Protein AF-A0A3M3KFH2-F1 (afdb_monomer)

Solvent-accessible surface area (backbone atoms only — not comparable to full-atom values): 7952 Å² total; per-residue (Å²): 83,75,75,56,83,72,56,49,80,42,30,73,31,53,86,46,48,41,77,93,45,97,67,28,24,49,45,78,43,78,52,74,45,80,44,60,36,73,64,87,62,78,74,50,27,27,38,76,82,80,66,44,80,43,18,69,66,54,61,62,47,42,73,48,35,69,82,64,79,45,69,60,45,65,40,90,89,77,64,55,68,42,49,55,78,64,44,43,57,85,61,61,48,45,77,35,43,67,47,78,47,61,39,64,36,70,78,12,35,75,33,67,69,46,53,52,56,50,21,61,74,66,75,42,92,73,72,82,57,68,66,68,133

Organism: Pseudomonas cannabina (NCBI:txid86840)

Sequence (133 aa):
YAVAPGARAVVKKPAALPFGQPVNGLEIVTKRCIFTPLNNFAEEAGCPECRREVGEALFDSLEDWMPGHTDNFTCPECRHEDDINGFLFLDACGFSNLGFIFNNWLDAGFTQSFLDDFAERLDRPVSCVQVRL

Radius of gyration: 16.7 Å; Cα contacts (8 Å, |Δi|>4): 212; chains: 1; bounding box: 36×28×45 Å

pLDDT: mean 94.37, std 3.87, range [72.88, 98.19]

Foldseek 3Di:
DADDPCVCVFFPASVQQCPPPPAFDKDKAQAWDKFAAPPPQPLWWADPPPRDICSVVLVVCVVCPRVPNDQWDARPPPRDIDGSVNIGGPAFIDTDSIDIDGPSCQVRHGDPVNQVVVCVVVVHHDTDHHYDD

Secondary structure (DSSP, 8-state):
----GGGGGSBS-GGGS-TT-SS--EEEE-S-EEE--SSS----EE-TTT--B-HHHHHHTHHHHTTTS-SEEE-TTT--EEEGGGSEESS--EEES-EEEETT-TTT-B-HHHHHHHHHHHTS---------

Structure (mmCIF, N/CA/C/O backbone):
data_AF-A0A3M3KFH2-F1
#
_entry.id   AF-A0A3M3KFH2-F1
#
loop_
_atom_site.group_PDB
_atom_site.id
_atom_site.type_symbol
_atom_site.label_atom_id
_atom_site.label_alt_id
_atom_site.label_comp_id
_atom_site.label_asym_id
_atom_site.label_entity_id
_atom_site.label_seq_id
_atom_site.pdbx_PDB_ins_code
_atom_site.Cartn_x
_atom_site.Cartn_y
_atom_site.Cartn_z
_atom_site.occupancy
_atom_site.B_iso_or_equiv
_atom_site.auth_seq_id
_atom_site.auth_comp_id
_atom_site.auth_asym_id
_atom_site.auth_atom_id
_atom_site.pdbx_PDB_model_num
ATOM 1 N N . TYR A 1 1 ? -4.851 11.526 12.628 1.00 79.56 1 TYR A N 1
ATOM 2 C CA . TYR A 1 1 ? -6.267 11.518 13.074 1.00 79.56 1 TYR A CA 1
ATOM 3 C C . TYR A 1 1 ? -6.469 10.445 14.129 1.00 79.56 1 TYR A C 1
ATOM 5 O O . TYR A 1 1 ? -6.055 9.331 13.866 1.00 79.56 1 TYR A O 1
ATOM 13 N N . ALA A 1 2 ? -7.048 10.734 15.300 1.00 86.56 2 ALA A N 1
ATOM 14 C CA 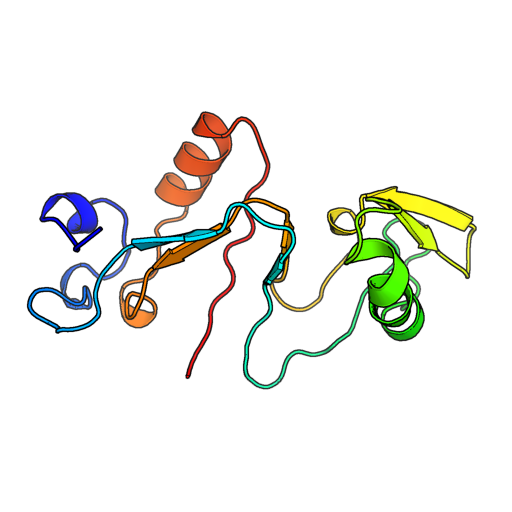. ALA A 1 2 ? -7.233 9.725 16.357 1.00 86.56 2 ALA A CA 1
ATOM 15 C C . ALA A 1 2 ? -8.282 8.656 15.988 1.00 86.56 2 ALA A C 1
ATOM 17 O O . ALA A 1 2 ? -9.174 8.912 15.177 1.00 86.56 2 ALA A O 1
ATOM 18 N N . VAL A 1 3 ? -8.193 7.473 16.607 1.00 92.25 3 VAL A N 1
ATOM 19 C CA . VAL A 1 3 ? -9.190 6.400 16.436 1.00 92.25 3 VAL A CA 1
ATOM 20 C C . VAL A 1 3 ? -10.576 6.832 16.935 1.00 92.25 3 VAL A C 1
ATOM 22 O O . VAL A 1 3 ? -10.722 7.380 18.027 1.00 92.25 3 VAL A O 1
ATOM 25 N N . ALA A 1 4 ? -11.611 6.554 16.140 1.00 91.81 4 ALA A N 1
ATOM 26 C CA . ALA A 1 4 ? -13.009 6.857 16.453 1.00 91.81 4 ALA A CA 1
ATOM 27 C C . ALA A 1 4 ? -13.845 5.569 16.606 1.00 91.81 4 ALA A C 1
ATOM 29 O O . ALA A 1 4 ? -13.448 4.524 16.084 1.00 91.81 4 ALA A O 1
ATOM 30 N N . PRO A 1 5 ? -15.022 5.608 17.268 1.00 93.69 5 PRO A N 1
ATOM 31 C CA . PRO A 1 5 ? -15.847 4.417 17.507 1.00 93.69 5 PRO A CA 1
ATOM 32 C C . PRO A 1 5 ? -16.187 3.592 16.255 1.00 93.69 5 PRO A C 1
ATOM 34 O O . PRO A 1 5 ? -16.286 2.369 16.348 1.00 93.69 5 PRO A O 1
ATOM 37 N N . GLY A 1 6 ? -16.296 4.235 15.085 1.00 93.62 6 GLY A N 1
ATOM 38 C CA . GLY A 1 6 ? -16.543 3.566 13.801 1.00 93.62 6 GLY A CA 1
ATOM 39 C C . GLY A 1 6 ? -15.464 2.557 13.388 1.00 93.62 6 GLY A C 1
ATOM 40 O O . GLY A 1 6 ? -15.763 1.624 12.650 1.00 93.62 6 GLY A O 1
ATOM 41 N N . ALA A 1 7 ? -14.243 2.660 13.929 1.00 94.50 7 ALA A N 1
ATOM 42 C CA . ALA A 1 7 ? -13.154 1.713 13.672 1.00 94.50 7 ALA A CA 1
ATOM 43 C C . ALA A 1 7 ? -13.518 0.258 14.020 1.00 94.50 7 ALA A C 1
ATOM 45 O O . ALA A 1 7 ? -12.989 -0.680 13.431 1.00 94.50 7 ALA A O 1
ATOM 46 N N . ARG A 1 8 ? -14.463 0.052 14.947 1.00 96.62 8 ARG A N 1
ATOM 47 C CA . ARG A 1 8 ? -14.937 -1.283 15.341 1.00 96.62 8 ARG A CA 1
ATOM 48 C C . ARG A 1 8 ? -15.600 -2.053 14.197 1.00 96.62 8 ARG A C 1
ATOM 50 O O . ARG A 1 8 ? -15.664 -3.272 14.280 1.00 96.62 8 ARG A O 1
ATOM 57 N N . ALA A 1 9 ? -16.088 -1.365 13.165 1.00 96.50 9 ALA A N 1
ATOM 58 C CA . ALA A 1 9 ? -16.775 -1.984 12.034 1.00 96.50 9 ALA A CA 1
ATOM 59 C C . ALA A 1 9 ? -15.825 -2.513 10.944 1.00 96.50 9 ALA A C 1
ATOM 61 O O . ALA A 1 9 ? -16.264 -3.263 10.080 1.00 96.50 9 ALA A O 1
ATOM 62 N N . VAL A 1 10 ? -14.543 -2.127 10.972 1.00 96.31 10 VAL A N 1
ATOM 63 C CA . VAL A 1 10 ? -13.591 -2.393 9.875 1.00 96.31 10 VAL A CA 1
ATOM 64 C C . VAL A 1 10 ? -12.452 -3.341 10.262 1.00 96.31 10 VAL A C 1
ATOM 66 O O . VAL A 1 10 ? -11.564 -3.618 9.458 1.00 96.31 10 VAL A O 1
ATOM 69 N N . VAL A 1 11 ? -12.462 -3.852 11.496 1.00 97.00 11 VAL A N 1
ATOM 70 C CA . VAL A 1 11 ? -11.415 -4.732 12.035 1.00 97.00 11 VAL A CA 1
ATOM 71 C C . VAL A 1 11 ? -11.969 -6.075 12.499 1.00 97.00 11 VAL A C 1
ATOM 73 O O . VAL A 1 11 ? -13.110 -6.182 12.942 1.00 97.00 11 VAL A O 1
ATOM 76 N N . LYS A 1 12 ? -11.126 -7.108 12.455 1.00 97.62 12 LYS A N 1
ATOM 77 C CA . LYS A 1 12 ? -11.439 -8.477 12.882 1.00 97.62 12 LYS A CA 1
ATOM 78 C C . LYS A 1 12 ? -11.555 -8.590 14.403 1.00 97.62 12 LYS A C 1
ATOM 80 O O . LYS A 1 12 ? -12.354 -9.380 14.897 1.00 97.62 12 LYS A O 1
ATOM 85 N N . LYS A 1 13 ? -10.766 -7.814 15.158 1.00 97.44 13 LYS A N 1
ATOM 86 C CA . LYS A 1 13 ? -10.737 -7.832 16.631 1.00 97.44 13 LYS A CA 1
ATOM 87 C C . LYS A 1 13 ? -10.973 -6.430 17.212 1.00 97.44 13 LYS A C 1
ATOM 89 O O . LYS A 1 13 ? -10.022 -5.761 17.614 1.00 97.44 13 LYS A O 1
ATOM 94 N N . PRO A 1 14 ? -12.236 -5.979 17.346 1.00 96.50 14 PRO A N 1
ATOM 95 C CA . PRO A 1 14 ? -12.552 -4.636 17.847 1.00 96.50 14 PRO A CA 1
ATOM 96 C C . PRO A 1 14 ? -12.042 -4.337 19.264 1.00 96.50 14 PRO A C 1
ATOM 98 O O . PRO A 1 14 ? -11.846 -3.177 19.616 1.00 96.50 14 PRO A O 1
ATOM 101 N N . ALA A 1 15 ? -11.848 -5.369 20.092 1.00 95.94 15 ALA A N 1
ATOM 102 C CA . ALA A 1 15 ? -11.302 -5.232 21.443 1.00 95.94 15 ALA A CA 1
ATOM 103 C C . ALA A 1 15 ? -9.793 -4.922 21.467 1.00 95.94 15 ALA A C 1
ATOM 105 O O . ALA A 1 15 ? -9.309 -4.421 22.474 1.00 95.94 15 ALA A O 1
ATOM 106 N N . ALA A 1 16 ? -9.070 -5.187 20.373 1.00 95.88 16 ALA A N 1
ATOM 107 C CA . ALA A 1 16 ? -7.639 -4.908 20.241 1.00 95.88 16 ALA A CA 1
A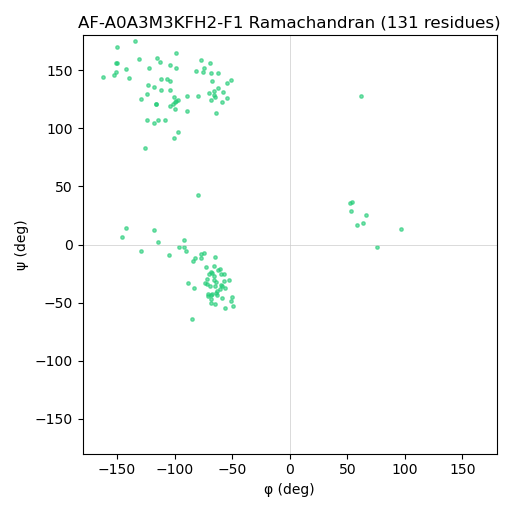TOM 108 C C . ALA A 1 16 ? -7.346 -3.520 19.636 1.00 95.88 16 ALA A C 1
ATOM 110 O O . ALA A 1 16 ? -6.191 -3.187 19.390 1.00 95.88 16 ALA A O 1
ATOM 111 N N . LEU A 1 17 ? -8.374 -2.701 19.378 1.00 95.69 17 LEU A N 1
ATOM 112 C CA . LEU A 1 17 ? -8.186 -1.330 18.903 1.00 95.69 17 LEU A CA 1
ATOM 113 C C . LEU A 1 17 ? -7.533 -0.454 19.989 1.00 95.69 17 LEU A C 1
ATOM 115 O O . LEU A 1 17 ? -7.946 -0.526 21.150 1.00 95.69 17 LEU A O 1
ATOM 119 N N . PRO A 1 18 ? -6.604 0.448 19.626 1.00 95.06 18 PRO A N 1
ATOM 120 C CA . PRO A 1 18 ? -5.813 1.235 20.577 1.00 95.06 18 PRO A CA 1
ATOM 121 C C . PRO A 1 18 ? -6.569 2.449 21.158 1.00 95.06 18 PRO A C 1
ATOM 123 O O . PRO A 1 18 ? -6.026 3.550 21.280 1.00 95.06 18 PRO A O 1
ATOM 126 N N . PHE A 1 19 ? -7.844 2.287 21.528 1.00 94.00 19 PHE A N 1
ATOM 127 C CA . PHE A 1 19 ? -8.623 3.359 22.156 1.00 94.00 19 PHE A CA 1
ATOM 128 C C . PHE A 1 19 ? -7.945 3.852 23.440 1.00 94.00 19 PHE A C 1
ATOM 130 O O . PHE A 1 19 ? -7.564 3.060 24.298 1.00 94.00 19 PHE A O 1
ATOM 137 N N . GLY A 1 20 ? -7.812 5.173 23.572 1.00 90.12 20 GLY A N 1
ATOM 138 C CA . GLY A 1 20 ? -7.203 5.804 24.747 1.00 90.12 20 GLY A CA 1
ATOM 139 C C . GLY A 1 20 ? -5.675 5.707 24.822 1.00 90.12 20 GLY A C 1
ATOM 140 O O . GLY A 1 20 ? -5.094 6.281 25.737 1.00 90.12 20 GLY A O 1
ATOM 141 N N . GLN A 1 21 ? -5.009 5.037 23.873 1.00 91.25 21 GLN A N 1
ATOM 142 C CA . GLN A 1 21 ? -3.545 5.046 23.805 1.00 91.25 21 GLN A CA 1
ATOM 143 C C . GLN A 1 21 ? -3.023 6.382 23.247 1.00 91.25 21 GLN A C 1
ATOM 145 O O . GLN A 1 21 ? -3.693 6.969 22.393 1.00 91.25 21 GLN A O 1
ATOM 150 N N . PRO A 1 22 ? -1.829 6.853 23.666 1.00 88.94 22 PRO A N 1
ATOM 151 C CA . PRO A 1 22 ? -1.250 8.110 23.178 1.00 88.94 22 PRO A CA 1
ATOM 152 C C . PRO A 1 22 ? -1.013 8.131 21.664 1.00 88.94 22 PRO A C 1
ATOM 154 O O . PRO A 1 22 ? -1.181 9.162 21.020 1.00 88.94 22 PRO A O 1
ATOM 157 N N . VAL A 1 23 ? -0.647 6.979 21.098 1.00 90.06 23 VAL A N 1
ATOM 158 C CA . VAL A 1 23 ? -0.417 6.792 19.666 1.00 90.06 23 VAL A CA 1
ATOM 159 C C . VAL A 1 23 ? -1.433 5.766 19.175 1.00 90.06 23 VAL A C 1
ATOM 161 O O . VAL A 1 23 ? -1.335 4.585 19.485 1.00 90.06 23 VAL A O 1
ATOM 164 N N . ASN A 1 24 ? -2.464 6.232 18.478 1.00 89.69 24 ASN A N 1
ATOM 165 C CA . ASN A 1 24 ? -3.585 5.393 18.031 1.00 89.69 24 ASN A CA 1
ATOM 166 C C . ASN A 1 24 ? -4.152 5.819 16.672 1.00 89.69 24 ASN A C 1
ATOM 168 O O . ASN A 1 24 ? -5.223 5.364 16.260 1.00 89.69 24 ASN A O 1
ATOM 172 N N . GLY A 1 25 ? -3.487 6.781 16.038 1.00 87.69 25 GLY A N 1
ATOM 173 C CA . GLY A 1 25 ? -4.053 7.539 14.946 1.00 87.69 25 GLY A CA 1
ATOM 174 C C . GLY A 1 25 ? -3.625 7.059 13.569 1.00 87.69 25 GLY A C 1
ATOM 175 O O . GLY A 1 25 ? -2.641 6.341 13.415 1.00 87.69 25 GLY A O 1
ATOM 176 N N . LEU A 1 26 ? -4.369 7.533 12.577 1.00 93.5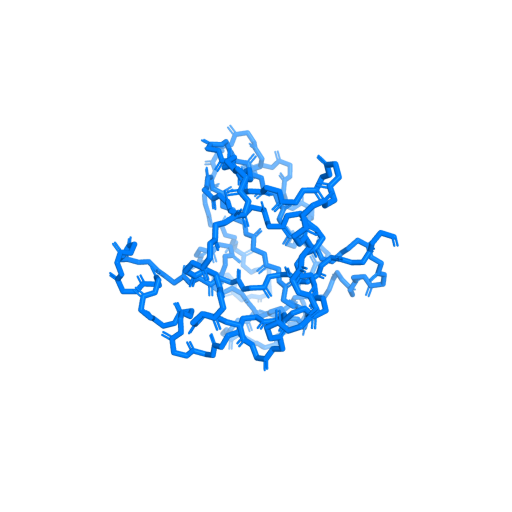6 26 LEU A N 1
ATOM 177 C CA . LEU A 1 26 ? -4.023 7.479 11.167 1.00 93.56 26 LEU A CA 1
ATOM 178 C C . LEU A 1 26 ? -3.027 8.589 10.816 1.00 93.56 26 LEU A C 1
ATOM 180 O O . LEU A 1 26 ? -3.314 9.773 11.052 1.00 93.56 26 LEU A O 1
ATOM 184 N N . GLU A 1 27 ? -1.928 8.198 10.188 1.00 93.94 27 GLU A N 1
ATOM 185 C CA . GLU A 1 27 ? -1.018 9.064 9.443 1.00 93.94 27 GLU A CA 1
ATOM 186 C C . GLU A 1 27 ? -1.194 8.832 7.942 1.00 93.94 27 GLU A C 1
ATOM 188 O O . GLU A 1 27 ? -1.425 7.707 7.498 1.00 93.94 27 GLU A O 1
ATOM 193 N N . ILE A 1 28 ? -1.104 9.910 7.165 1.00 95.44 28 ILE A N 1
ATOM 194 C CA . ILE A 1 28 ? -1.229 9.866 5.708 1.00 95.44 28 ILE A CA 1
ATOM 195 C C . ILE A 1 28 ? 0.109 10.300 5.123 1.00 95.44 28 ILE A C 1
ATOM 197 O O . ILE A 1 28 ? 0.578 11.408 5.386 1.00 95.44 28 ILE A O 1
ATOM 201 N N . VAL A 1 29 ? 0.710 9.423 4.329 1.00 96.31 29 VAL A N 1
ATOM 202 C CA . VAL A 1 29 ? 1.930 9.689 3.572 1.00 96.31 29 VAL A CA 1
ATOM 203 C C . VAL A 1 29 ? 1.515 10.062 2.157 1.00 96.31 29 VAL A C 1
ATOM 205 O O . VAL A 1 29 ? 0.804 9.298 1.520 1.00 96.31 29 VAL A O 1
ATOM 208 N N . THR A 1 30 ? 1.936 11.231 1.676 1.00 95.44 30 THR A N 1
ATOM 209 C CA . THR A 1 30 ? 1.629 11.739 0.320 1.00 95.44 30 THR A CA 1
ATOM 210 C C . THR A 1 30 ? 2.881 11.945 -0.539 1.00 95.44 30 THR A C 1
ATOM 212 O O . THR A 1 30 ? 2.844 12.609 -1.574 1.00 95.44 30 THR A O 1
ATOM 215 N N . LYS A 1 31 ? 4.015 11.411 -0.081 1.00 95.06 31 LYS A N 1
ATOM 216 C CA . LYS A 1 31 ? 5.300 11.416 -0.784 1.00 95.06 31 LYS A CA 1
ATOM 217 C C . LYS A 1 31 ? 5.668 9.992 -1.180 1.00 95.06 31 LYS A C 1
ATOM 219 O O . LYS A 1 31 ? 5.216 9.048 -0.533 1.00 95.06 31 LYS A O 1
ATOM 224 N N . ARG A 1 32 ? 6.523 9.853 -2.197 1.00 95.75 32 ARG A N 1
ATOM 225 C CA . ARG A 1 32 ? 7.078 8.558 -2.606 1.00 95.75 32 ARG A CA 1
ATOM 226 C C . ARG A 1 32 ? 7.738 7.871 -1.402 1.00 95.75 32 ARG A C 1
ATOM 228 O O . ARG A 1 32 ? 8.510 8.492 -0.670 1.00 95.75 32 ARG A O 1
ATOM 235 N N . CYS A 1 33 ? 7.332 6.635 -1.141 1.00 96.06 33 CYS A N 1
ATOM 236 C CA . CYS A 1 33 ? 7.697 5.875 0.043 1.00 96.06 33 CYS A CA 1
ATOM 237 C C . CYS A 1 33 ? 7.648 4.373 -0.259 1.00 96.06 33 CYS A C 1
ATOM 239 O O . CYS A 1 33 ? 6.812 3.907 -1.037 1.00 96.06 33 CYS A O 1
ATOM 241 N N . ILE A 1 34 ? 8.557 3.637 0.373 1.00 94.94 34 ILE A N 1
ATOM 242 C CA . ILE A 1 34 ? 8.618 2.179 0.331 1.00 94.94 34 ILE A CA 1
ATOM 243 C C . ILE A 1 34 ? 7.956 1.666 1.609 1.00 94.94 34 ILE A C 1
ATOM 245 O O . ILE A 1 34 ? 8.357 2.044 2.711 1.00 94.94 34 ILE A O 1
ATOM 249 N N . PHE A 1 35 ? 6.943 0.819 1.460 1.00 95.12 35 PHE A N 1
ATOM 250 C CA . PHE A 1 35 ? 6.229 0.190 2.563 1.00 95.12 35 PHE A CA 1
ATOM 251 C C . PHE A 1 35 ? 6.595 -1.292 2.607 1.00 95.12 35 PHE A C 1
ATOM 253 O O . PHE A 1 35 ? 6.143 -2.068 1.769 1.00 95.12 35 PHE A O 1
ATOM 260 N N . THR A 1 36 ? 7.398 -1.687 3.590 1.00 93.69 36 THR A N 1
ATOM 261 C CA . THR A 1 36 ? 7.832 -3.074 3.807 1.00 93.69 36 THR A CA 1
ATOM 262 C C . THR A 1 36 ? 7.621 -3.484 5.267 1.00 93.69 36 THR A C 1
ATOM 264 O O . THR A 1 36 ? 7.496 -2.623 6.148 1.00 93.69 36 THR A O 1
ATOM 267 N N . PRO A 1 37 ? 7.555 -4.793 5.563 1.00 90.38 37 PRO A N 1
ATOM 268 C CA . PRO A 1 37 ? 7.725 -5.282 6.923 1.00 90.38 37 PRO A CA 1
ATOM 269 C C . PRO A 1 37 ? 9.054 -4.781 7.503 1.00 90.38 37 PRO A C 1
ATOM 271 O O . PRO A 1 37 ? 10.072 -4.781 6.818 1.00 90.38 37 PRO A O 1
ATOM 274 N N . LEU A 1 38 ? 9.063 -4.377 8.777 1.00 85.88 38 LEU A N 1
ATOM 275 C CA . LEU A 1 38 ? 10.294 -3.901 9.424 1.00 85.88 38 LEU A CA 1
ATOM 276 C C . LEU A 1 38 ? 11.277 -5.040 9.738 1.00 85.88 38 LEU A C 1
ATOM 278 O O . LEU A 1 38 ? 12.484 -4.834 9.734 1.00 85.88 38 LEU A O 1
ATOM 282 N N . ASN A 1 39 ? 10.757 -6.229 10.047 1.00 83.06 39 ASN A N 1
ATOM 283 C CA . ASN A 1 39 ? 11.546 -7.366 10.510 1.00 83.06 39 ASN A CA 1
ATOM 284 C C . ASN A 1 39 ? 11.429 -8.528 9.523 1.00 83.06 39 ASN A C 1
ATOM 286 O O . ASN A 1 39 ? 10.313 -8.881 9.144 1.00 83.06 39 ASN A O 1
ATOM 290 N N . ASN A 1 40 ? 12.564 -9.162 9.206 1.00 84.25 40 ASN A N 1
ATOM 291 C CA . ASN A 1 40 ? 12.662 -10.358 8.358 1.00 84.25 40 ASN A CA 1
ATOM 292 C C . ASN A 1 40 ? 11.995 -10.212 6.978 1.00 84.25 40 ASN A C 1
ATOM 294 O O . ASN A 1 40 ? 11.381 -11.165 6.507 1.00 84.25 40 ASN A O 1
ATOM 298 N N . PHE A 1 41 ? 12.075 -9.033 6.355 1.00 87.44 41 PHE A N 1
ATOM 299 C CA . PHE A 1 41 ? 11.639 -8.874 4.970 1.00 87.44 41 PHE A CA 1
ATOM 300 C C . PHE A 1 41 ? 12.560 -9.694 4.062 1.00 87.44 41 PHE A C 1
ATOM 302 O O . PHE A 1 41 ? 13.778 -9.582 4.183 1.00 87.44 41 PHE A O 1
ATOM 309 N N . ALA A 1 42 ? 11.988 -10.539 3.204 1.00 88.31 42 ALA A N 1
ATOM 310 C CA . ALA A 1 42 ? 12.775 -11.472 2.401 1.00 88.31 42 ALA A CA 1
ATOM 311 C C . ALA A 1 42 ? 13.652 -10.789 1.340 1.00 88.31 42 ALA A C 1
ATOM 313 O O . ALA A 1 42 ? 14.641 -11.377 0.924 1.00 88.31 42 ALA A O 1
ATOM 314 N N . GLU A 1 43 ? 13.288 -9.578 0.894 1.00 89.12 43 GLU A N 1
ATOM 315 C CA . GLU A 1 43 ? 13.943 -8.894 -0.239 1.00 89.12 43 GLU A CA 1
ATOM 316 C C . GLU A 1 43 ? 13.999 -9.769 -1.511 1.00 89.12 43 GLU A C 1
ATOM 318 O O . GLU A 1 43 ? 14.858 -9.612 -2.373 1.00 89.12 43 GLU A O 1
ATOM 323 N N . GLU A 1 44 ? 13.022 -10.668 -1.658 1.00 93.44 44 GLU A N 1
ATOM 324 C CA . GLU A 1 44 ? 12.858 -11.540 -2.819 1.00 93.44 44 GLU A CA 1
ATOM 325 C C . GLU A 1 44 ? 11.723 -11.032 -3.711 1.00 93.44 44 GLU A C 1
ATOM 327 O O . GLU A 1 44 ? 10.613 -10.741 -3.239 1.00 93.44 44 GLU A O 1
ATOM 332 N N . ALA A 1 45 ? 11.986 -10.976 -5.018 1.00 96.38 45 ALA A N 1
ATOM 333 C CA . ALA A 1 45 ? 10.977 -10.640 -6.014 1.00 96.38 45 ALA A CA 1
ATOM 334 C C . ALA A 1 45 ? 11.101 -11.514 -7.264 1.00 96.38 45 ALA A C 1
ATOM 336 O O . ALA A 1 45 ? 12.188 -11.847 -7.719 1.00 96.38 45 ALA A O 1
ATOM 337 N N . GLY A 1 46 ? 9.969 -11.878 -7.857 1.00 97.12 46 GLY A N 1
ATOM 338 C CA . GLY A 1 46 ? 9.889 -12.674 -9.074 1.00 97.12 46 GLY A CA 1
ATOM 339 C C . GLY A 1 46 ? 9.352 -11.873 -10.254 1.00 97.12 46 GLY A C 1
ATOM 340 O O . GLY A 1 46 ? 8.407 -11.094 -10.122 1.00 97.12 46 GLY A O 1
ATOM 341 N N . CYS A 1 47 ? 9.898 -12.115 -11.445 1.00 98.00 47 CYS A N 1
ATOM 342 C CA . CYS A 1 47 ? 9.313 -11.592 -12.677 1.00 98.00 47 CYS A CA 1
ATOM 343 C C . CYS A 1 47 ? 7.987 -12.317 -12.993 1.00 98.00 47 CYS A C 1
ATOM 345 O O . CYS A 1 47 ? 7.973 -13.556 -13.030 1.00 98.00 47 CYS A O 1
ATOM 347 N N . PRO A 1 48 ? 6.883 -11.597 -13.279 1.00 97.69 48 PRO A N 1
ATOM 348 C CA . PRO A 1 48 ? 5.596 -12.224 -13.591 1.00 97.69 48 PRO A CA 1
ATOM 349 C C . PRO A 1 48 ? 5.626 -13.026 -14.905 1.00 97.69 48 PRO A C 1
ATOM 351 O O . PRO A 1 48 ? 4.904 -14.020 -15.032 1.00 97.69 48 PRO A O 1
ATOM 354 N N . GLU A 1 49 ? 6.508 -12.644 -15.834 1.00 98.12 49 GLU A N 1
ATOM 355 C CA . GLU A 1 49 ? 6.645 -13.249 -17.161 1.00 98.12 49 GLU A CA 1
ATOM 356 C C . GLU A 1 49 ? 7.550 -14.492 -17.138 1.00 98.12 49 GLU A C 1
ATOM 358 O O . GLU A 1 49 ? 7.097 -15.611 -17.377 1.00 98.12 49 GLU A O 1
ATOM 363 N N . CYS A 1 50 ? 8.837 -14.333 -16.808 1.00 97.75 50 CYS A N 1
ATOM 364 C CA . CYS A 1 50 ? 9.804 -15.435 -16.890 1.00 97.75 50 CYS A CA 1
ATOM 365 C C . CYS A 1 50 ? 9.932 -16.267 -15.608 1.00 97.75 50 CYS A C 1
ATOM 367 O O . CYS A 1 50 ? 10.646 -17.272 -15.610 1.00 97.75 50 CYS A O 1
ATOM 369 N N . ARG A 1 51 ? 9.259 -15.858 -14.521 1.00 96.50 51 ARG A N 1
ATOM 370 C CA . ARG A 1 51 ? 9.241 -16.541 -13.213 1.00 96.50 51 ARG A CA 1
ATOM 371 C C . ARG A 1 51 ? 10.614 -16.724 -12.559 1.00 96.50 51 ARG A C 1
ATOM 373 O O . ARG A 1 51 ? 10.741 -17.529 -11.640 1.00 96.50 51 ARG A O 1
ATOM 380 N N . ARG A 1 52 ? 11.634 -15.990 -13.014 1.00 97.62 52 ARG A N 1
ATOM 381 C CA . ARG A 1 52 ? 12.943 -15.937 -12.355 1.00 97.62 52 ARG A CA 1
ATOM 382 C C . ARG A 1 52 ? 12.912 -14.957 -11.190 1.00 97.62 52 ARG A C 1
ATOM 384 O O . ARG A 1 52 ? 12.169 -13.975 -11.232 1.00 97.62 52 ARG A O 1
ATOM 391 N N . GLU A 1 53 ? 13.718 -15.266 -10.184 1.00 97.12 53 GLU A N 1
ATOM 392 C CA . GLU A 1 53 ? 14.045 -14.366 -9.080 1.00 97.12 53 GLU A CA 1
ATOM 393 C C . GLU A 1 53 ? 14.853 -13.180 -9.643 1.00 97.12 53 GLU A C 1
ATOM 395 O O . GLU A 1 53 ? 15.718 -13.373 -10.500 1.00 97.12 53 GLU A O 1
ATOM 400 N N . VAL A 1 54 ? 14.466 -11.964 -9.265 1.00 97.25 54 VAL A N 1
ATOM 401 C CA . VAL A 1 54 ? 15.000 -10.678 -9.743 1.00 97.25 54 VAL A CA 1
ATOM 402 C C . VAL A 1 54 ? 15.083 -9.639 -8.617 1.00 97.25 54 VAL A C 1
ATOM 404 O O . VAL A 1 54 ? 15.219 -8.452 -8.907 1.00 97.25 54 VAL A O 1
ATOM 407 N N . GLY A 1 55 ? 14.958 -10.057 -7.357 1.00 95.31 55 GLY A N 1
ATOM 408 C CA . GLY A 1 55 ? 14.868 -9.198 -6.183 1.00 95.31 55 GLY A CA 1
ATOM 409 C C . GLY A 1 55 ? 16.051 -8.260 -6.079 1.00 95.31 55 GLY A C 1
ATOM 410 O O . GLY A 1 55 ? 15.841 -7.055 -6.094 1.00 95.31 55 GLY A O 1
ATOM 411 N N . GLU A 1 56 ? 17.278 -8.784 -6.091 1.00 95.88 56 GLU A N 1
ATOM 412 C CA . GLU A 1 56 ? 18.503 -7.972 -6.006 1.00 95.88 56 GLU A CA 1
ATOM 413 C C . GLU A 1 56 ? 18.487 -6.809 -7.017 1.00 95.88 56 GLU A C 1
ATOM 415 O O . GLU A 1 56 ? 18.549 -5.643 -6.634 1.00 95.88 56 GLU A O 1
ATOM 420 N N . ALA A 1 57 ? 18.253 -7.107 -8.300 1.00 96.69 57 ALA A N 1
ATOM 421 C CA . ALA A 1 57 ? 18.186 -6.088 -9.348 1.00 96.69 57 ALA A CA 1
ATOM 422 C C . ALA A 1 57 ? 17.002 -5.114 -9.182 1.00 96.69 57 ALA A C 1
ATOM 424 O O . ALA A 1 57 ? 17.116 -3.933 -9.519 1.00 96.69 57 ALA A O 1
ATOM 425 N N . LEU A 1 58 ? 15.855 -5.596 -8.694 1.00 96.75 58 LEU A N 1
ATOM 426 C CA . LEU A 1 58 ? 14.681 -4.763 -8.439 1.00 96.75 58 LEU A CA 1
ATOM 427 C C . LEU A 1 58 ? 14.939 -3.796 -7.281 1.00 96.75 58 LEU A C 1
ATOM 429 O O . LEU A 1 58 ? 14.653 -2.607 -7.415 1.00 96.75 58 LEU A O 1
ATOM 433 N N . PHE A 1 59 ? 15.499 -4.271 -6.169 1.00 94.75 59 PHE A N 1
ATOM 434 C CA . PHE A 1 59 ? 15.791 -3.443 -5.000 1.00 94.75 59 PHE A CA 1
ATOM 435 C C . PHE A 1 59 ? 16.925 -2.446 -5.275 1.00 94.75 59 PHE A C 1
ATOM 437 O O . PHE A 1 59 ? 16.808 -1.293 -4.861 1.00 94.75 59 PHE A O 1
ATOM 444 N N . ASP A 1 60 ? 17.936 -2.816 -6.065 1.00 95.88 60 ASP A N 1
ATOM 445 C CA . ASP A 1 60 ? 18.961 -1.879 -6.550 1.00 95.88 60 ASP A CA 1
ATOM 446 C C . ASP A 1 60 ? 18.352 -0.743 -7.395 1.00 95.88 60 ASP A C 1
ATOM 448 O O . ASP A 1 60 ? 18.732 0.422 -7.266 1.00 95.88 60 ASP A O 1
ATOM 452 N N . SER A 1 61 ? 17.337 -1.042 -8.217 1.00 95.69 61 SER A N 1
ATOM 453 C CA . SER A 1 61 ? 16.653 -0.031 -9.043 1.00 95.69 61 SER A CA 1
ATOM 454 C C . SER A 1 61 ? 15.892 1.031 -8.232 1.00 95.69 61 SER A C 1
ATOM 456 O O . SER A 1 61 ? 15.469 2.059 -8.773 1.00 95.69 61 SER A O 1
ATOM 458 N N . LEU A 1 62 ? 15.737 0.835 -6.916 1.00 95.25 62 LEU A N 1
ATOM 459 C CA . LEU A 1 62 ? 15.055 1.792 -6.048 1.00 95.25 62 LEU A CA 1
ATOM 460 C C . LEU A 1 62 ? 15.799 3.123 -5.915 1.00 95.25 62 LEU A C 1
ATOM 462 O O . LEU A 1 62 ? 15.165 4.119 -5.564 1.00 95.25 62 LEU A O 1
ATOM 466 N N . GLU A 1 63 ? 17.092 3.179 -6.242 1.00 94.75 63 GLU A N 1
ATOM 467 C CA . GLU A 1 63 ? 17.838 4.439 -6.339 1.00 94.75 63 GLU A CA 1
ATOM 468 C C . GLU A 1 63 ? 17.305 5.355 -7.452 1.00 94.75 63 GLU A C 1
ATOM 470 O O . GLU A 1 63 ? 17.292 6.575 -7.283 1.00 94.75 63 GLU A O 1
ATOM 475 N N . ASP A 1 64 ? 16.795 4.781 -8.547 1.00 95.00 64 ASP A N 1
ATOM 476 C CA . ASP A 1 64 ? 16.148 5.510 -9.644 1.00 95.00 64 ASP A CA 1
ATOM 477 C C . ASP A 1 64 ? 14.650 5.709 -9.404 1.00 95.00 64 ASP A C 1
ATOM 479 O O . ASP A 1 64 ? 14.069 6.739 -9.771 1.00 95.00 64 ASP A O 1
ATOM 483 N N . TRP A 1 65 ? 14.006 4.749 -8.738 1.00 96.25 65 TRP A N 1
ATOM 484 C CA . TRP A 1 65 ? 12.605 4.885 -8.370 1.00 96.25 65 TRP A CA 1
ATOM 485 C C . TRP A 1 65 ? 12.412 5.976 -7.307 1.00 96.25 65 TRP A C 1
ATOM 487 O O . TRP A 1 65 ? 11.602 6.873 -7.500 1.00 96.25 65 TRP A O 1
ATOM 497 N N . MET A 1 66 ? 13.155 5.995 -6.201 1.00 95.31 66 MET A N 1
ATOM 498 C CA . MET A 1 66 ? 12.951 6.965 -5.112 1.00 95.31 66 MET A CA 1
ATOM 499 C C . MET A 1 66 ? 12.871 8.450 -5.554 1.00 95.31 66 MET A C 1
ATOM 501 O O . MET A 1 66 ? 11.958 9.143 -5.091 1.00 95.31 66 MET A O 1
ATOM 505 N N . PRO A 1 67 ? 13.744 8.968 -6.446 1.00 95.62 67 PRO A N 1
ATOM 506 C CA . PRO A 1 67 ? 13.690 10.358 -6.907 1.00 95.62 67 PRO A CA 1
ATOM 507 C C . PRO A 1 67 ? 12.563 10.664 -7.905 1.00 95.62 67 PRO A C 1
ATOM 509 O O . PRO A 1 67 ? 12.350 11.836 -8.216 1.00 95.62 67 PRO A O 1
ATOM 512 N N . GLY A 1 68 ? 11.822 9.666 -8.399 1.00 94.94 68 GLY A N 1
ATOM 513 C CA . GLY A 1 68 ? 10.746 9.899 -9.367 1.00 94.94 68 GLY A CA 1
ATOM 514 C C . GLY A 1 68 ? 11.129 9.685 -10.830 1.00 94.94 68 GLY A C 1
ATOM 515 O O . GLY A 1 68 ? 10.375 10.125 -11.693 1.00 94.94 68 GLY A O 1
ATOM 516 N N . HIS A 1 69 ? 12.276 9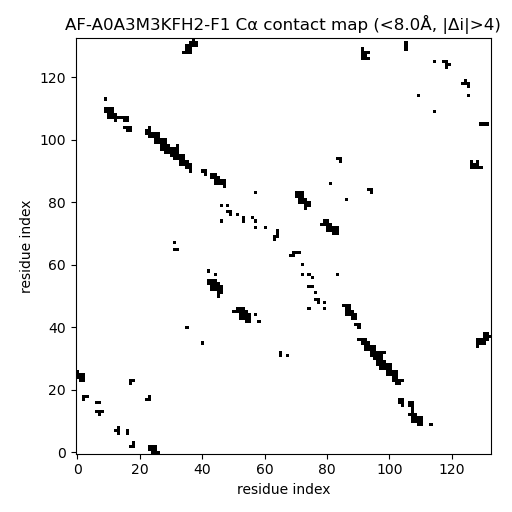.067 -11.140 1.00 96.06 69 HIS A N 1
ATOM 517 C CA . HIS A 1 69 ? 12.723 8.924 -12.534 1.00 96.06 69 HIS A CA 1
ATOM 518 C C . HIS A 1 69 ? 11.884 7.912 -13.327 1.00 96.06 69 HIS A C 1
ATOM 520 O O . HIS A 1 69 ? 11.725 8.058 -14.537 1.00 96.06 69 HIS A O 1
ATOM 526 N N . THR A 1 70 ? 11.336 6.905 -12.646 1.00 95.62 70 THR A N 1
ATOM 527 C CA . THR A 1 70 ? 10.507 5.844 -13.229 1.00 95.62 70 THR A CA 1
ATOM 528 C C . THR A 1 70 ? 9.498 5.319 -12.204 1.00 95.62 70 THR A C 1
ATOM 530 O O . THR A 1 70 ? 9.720 5.442 -10.998 1.00 95.62 70 THR A O 1
ATOM 533 N N . ASP A 1 71 ? 8.392 4.746 -12.674 1.00 95.38 71 ASP A N 1
ATOM 534 C CA . ASP A 1 71 ? 7.486 3.883 -11.894 1.00 95.38 71 ASP A CA 1
ATOM 535 C C . ASP A 1 71 ? 7.652 2.396 -12.251 1.00 95.38 71 ASP A C 1
ATOM 537 O O . ASP A 1 71 ? 7.142 1.521 -11.554 1.00 95.38 71 ASP A O 1
ATOM 541 N N . ASN A 1 72 ? 8.413 2.115 -13.309 1.00 97.31 72 ASN A N 1
ATOM 542 C CA . ASN A 1 72 ? 8.561 0.795 -13.895 1.00 97.31 72 ASN A CA 1
ATOM 543 C C . ASN A 1 72 ? 9.905 0.160 -13.535 1.00 97.31 72 ASN A C 1
ATOM 545 O O . ASN A 1 72 ? 10.908 0.858 -13.353 1.00 97.31 72 ASN A O 1
ATOM 549 N N . PHE A 1 73 ? 9.929 -1.171 -13.550 1.00 97.94 73 PHE A N 1
ATOM 550 C CA . PHE A 1 73 ? 11.131 -1.993 -13.490 1.00 97.94 73 PHE A CA 1
ATOM 551 C C . PHE A 1 73 ? 11.194 -2.919 -14.713 1.00 97.94 73 PHE A C 1
ATOM 553 O O . PHE A 1 73 ? 10.193 -3.506 -15.124 1.00 97.94 73 PHE A O 1
ATOM 560 N N . THR A 1 74 ? 12.382 -3.055 -15.311 1.00 98.19 74 THR A N 1
ATOM 561 C CA . THR A 1 74 ? 12.620 -3.972 -16.436 1.00 98.19 74 THR A CA 1
ATOM 562 C C . THR A 1 74 ? 13.372 -5.202 -15.952 1.00 98.19 74 THR A C 1
ATOM 564 O O . THR A 1 74 ? 14.513 -5.111 -15.507 1.00 98.19 74 THR A O 1
ATOM 567 N N . CYS A 1 75 ? 12.764 -6.374 -16.112 1.00 98.12 75 CYS A N 1
ATOM 568 C CA . CYS A 1 75 ? 13.377 -7.650 -15.778 1.00 98.12 75 CYS A CA 1
ATOM 569 C C . CYS A 1 75 ? 14.688 -7.865 -16.568 1.00 98.12 75 CYS A C 1
ATOM 571 O O . CYS A 1 75 ? 14.641 -7.920 -17.803 1.00 98.12 75 CYS A O 1
ATOM 573 N N . PRO A 1 76 ? 15.840 -8.091 -15.906 1.00 97.81 76 PRO A N 1
ATOM 574 C CA . PRO A 1 76 ? 17.122 -8.278 -16.593 1.00 97.81 76 PRO A CA 1
ATOM 575 C C . PRO A 1 76 ? 17.191 -9.595 -17.385 1.00 97.81 76 PRO A C 1
ATOM 577 O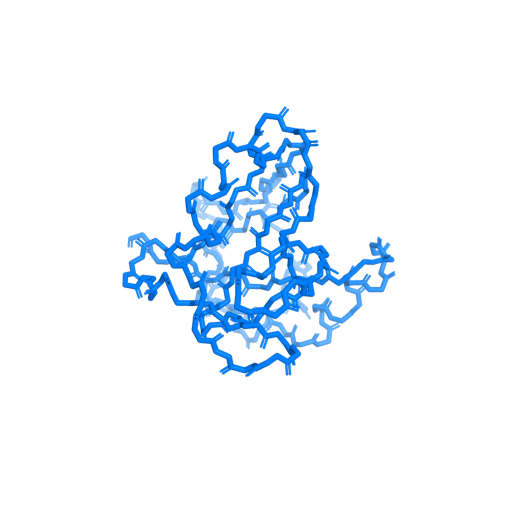 O . PRO A 1 76 ? 17.932 -9.707 -18.358 1.00 97.81 76 PRO A O 1
ATOM 580 N N . GLU A 1 77 ? 16.377 -10.580 -17.007 1.00 97.88 77 GLU A N 1
ATOM 581 C CA . GLU A 1 77 ? 16.400 -11.928 -17.576 1.00 97.88 77 GLU A CA 1
ATOM 582 C C . GLU A 1 77 ? 15.616 -12.055 -18.888 1.00 97.88 77 GLU A C 1
ATOM 584 O O . GLU A 1 77 ? 16.002 -12.804 -19.785 1.00 97.88 77 GLU A O 1
ATOM 589 N N . CYS A 1 78 ? 14.483 -11.355 -19.002 1.00 98.00 78 CYS A N 1
ATOM 590 C CA . CYS A 1 78 ? 13.582 -11.482 -20.154 1.00 98.00 78 CYS A CA 1
ATOM 591 C C . CYS A 1 78 ? 13.182 -10.152 -20.799 1.00 98.00 78 CYS A C 1
ATOM 593 O O . CYS A 1 78 ? 12.561 -10.166 -21.862 1.00 98.00 78 CYS A O 1
ATOM 595 N N . ARG A 1 79 ? 13.581 -9.017 -20.207 1.00 97.94 79 ARG A N 1
ATOM 596 C CA . ARG A 1 79 ? 13.261 -7.649 -20.648 1.00 97.94 79 ARG A CA 1
ATOM 597 C C . ARG A 1 79 ? 11.775 -7.289 -20.606 1.00 97.94 79 ARG A C 1
ATOM 599 O O . ARG A 1 79 ? 11.364 -6.339 -21.261 1.00 97.94 79 ARG A O 1
ATOM 606 N N . HIS A 1 80 ? 10.976 -8.039 -19.853 1.00 98.12 80 HIS A N 1
ATOM 607 C CA . HIS A 1 80 ? 9.627 -7.615 -19.503 1.00 98.12 80 HIS A CA 1
ATOM 608 C C . HIS A 1 80 ? 9.702 -6.367 -18.616 1.00 98.12 80 HIS A C 1
ATOM 610 O O . HIS A 1 80 ? 10.411 -6.383 -17.611 1.00 98.12 80 HIS A O 1
ATOM 616 N N . GLU A 1 81 ? 8.994 -5.312 -19.002 1.00 98.00 81 GLU A N 1
ATOM 617 C CA . GLU A 1 81 ? 8.868 -4.068 -18.246 1.00 98.00 81 GLU A CA 1
ATOM 618 C C . GLU A 1 81 ? 7.430 -3.941 -17.750 1.00 98.00 81 GLU A C 1
ATOM 620 O O . GLU A 1 81 ? 6.492 -4.140 -18.526 1.00 98.00 81 GLU A O 1
ATOM 625 N N . ASP A 1 82 ? 7.276 -3.611 -16.473 1.00 97.62 82 ASP A N 1
ATOM 626 C CA . ASP A 1 82 ? 5.984 -3.345 -15.842 1.00 97.62 82 ASP A CA 1
ATOM 627 C C . ASP A 1 82 ? 6.159 -2.329 -14.703 1.00 97.62 82 ASP A C 1
ATOM 629 O O . ASP A 1 82 ? 7.294 -2.027 -14.316 1.00 97.62 82 ASP A O 1
ATOM 633 N N . ASP A 1 83 ? 5.052 -1.824 -14.152 1.00 96.56 83 ASP A N 1
ATOM 634 C CA . ASP A 1 83 ? 5.051 -1.085 -12.882 1.00 96.56 83 ASP A CA 1
ATOM 635 C C . ASP A 1 83 ? 5.785 -1.913 -11.819 1.00 96.56 83 ASP A C 1
ATOM 637 O O . ASP A 1 83 ? 5.644 -3.138 -11.759 1.00 96.56 83 ASP A O 1
ATOM 641 N N . ILE A 1 84 ? 6.567 -1.266 -10.956 1.00 96.31 84 ILE A N 1
ATOM 642 C CA . ILE A 1 84 ? 7.339 -1.969 -9.925 1.00 96.31 84 ILE A CA 1
ATOM 643 C C . ILE A 1 84 ? 6.449 -2.830 -9.008 1.00 96.31 84 ILE A C 1
ATOM 645 O O . ILE A 1 84 ? 6.868 -3.898 -8.565 1.00 96.31 84 ILE A O 1
ATOM 649 N N . ASN A 1 85 ? 5.196 -2.424 -8.771 1.00 96.25 85 ASN A N 1
ATOM 650 C CA . ASN A 1 85 ? 4.222 -3.194 -7.996 1.00 96.25 85 ASN A CA 1
ATOM 651 C C . ASN A 1 85 ? 3.600 -4.366 -8.784 1.00 96.25 85 ASN A C 1
ATOM 653 O O . ASN A 1 85 ? 2.880 -5.167 -8.192 1.00 96.25 85 ASN A O 1
ATOM 657 N N . GLY A 1 86 ? 3.850 -4.476 -10.093 1.00 96.25 86 GLY A N 1
ATOM 658 C CA . GLY A 1 86 ? 3.442 -5.601 -10.944 1.00 96.25 86 GLY A CA 1
ATOM 659 C C . GLY A 1 86 ? 4.315 -6.851 -10.778 1.00 96.25 86 GLY A C 1
ATOM 660 O O . GLY A 1 86 ? 3.946 -7.941 -11.225 1.00 96.25 86 GLY A O 1
ATOM 661 N N . PHE A 1 87 ? 5.458 -6.725 -10.100 1.00 96.94 87 PHE A N 1
ATOM 662 C CA . PHE A 1 87 ? 6.336 -7.849 -9.787 1.00 96.94 87 PHE A CA 1
ATOM 663 C C . PHE A 1 87 ? 5.801 -8.688 -8.619 1.00 96.94 87 PHE A C 1
ATOM 665 O O . PHE A 1 87 ? 4.957 -8.265 -7.830 1.00 96.94 87 PHE A O 1
ATOM 672 N N . LEU A 1 88 ? 6.255 -9.939 -8.540 1.00 96.44 88 LEU A N 1
ATOM 673 C CA . LEU A 1 88 ? 5.773 -10.901 -7.552 1.00 96.44 88 LEU A CA 1
ATOM 674 C C . LEU A 1 88 ? 6.615 -10.800 -6.283 1.00 96.44 88 LEU A C 1
ATOM 676 O O . LEU A 1 88 ? 7.784 -11.164 -6.312 1.00 96.44 88 LEU A O 1
ATOM 680 N N . PHE A 1 89 ? 6.026 -10.377 -5.170 1.00 94.94 89 PHE A N 1
ATOM 681 C CA . PHE A 1 89 ? 6.716 -10.294 -3.880 1.00 94.94 89 PHE A CA 1
ATOM 682 C C . PHE A 1 89 ? 6.293 -11.441 -2.962 1.00 94.94 89 PHE A C 1
ATOM 684 O O . PHE A 1 89 ? 5.119 -11.820 -2.937 1.00 94.94 89 PHE A O 1
ATOM 691 N N . LEU A 1 90 ? 7.249 -12.003 -2.215 1.00 90.00 90 LEU A N 1
ATOM 692 C CA . LEU A 1 90 ? 6.962 -13.063 -1.242 1.00 90.00 90 LEU A CA 1
ATOM 693 C C . LEU A 1 90 ? 6.20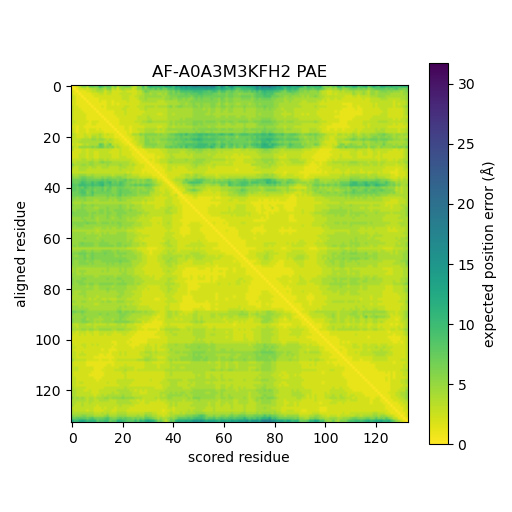7 -12.515 -0.024 1.00 90.00 90 LEU A C 1
ATOM 695 O O . LEU A 1 90 ? 5.215 -13.096 0.419 1.00 90.00 90 LEU A O 1
ATOM 699 N N . ASP A 1 91 ? 6.669 -11.373 0.479 1.00 89.81 91 ASP A N 1
ATOM 700 C CA . ASP A 1 91 ? 6.043 -10.637 1.567 1.00 89.81 91 ASP A CA 1
ATOM 701 C C . ASP A 1 91 ? 5.192 -9.486 1.027 1.00 89.81 91 ASP A C 1
ATOM 703 O O . ASP A 1 91 ? 5.480 -8.900 -0.017 1.00 89.81 91 ASP A O 1
ATOM 707 N N . ALA A 1 92 ? 4.155 -9.106 1.774 1.00 90.38 92 ALA A N 1
ATOM 708 C CA . ALA A 1 92 ? 3.379 -7.918 1.445 1.00 90.38 92 ALA A CA 1
ATOM 709 C C . ALA A 1 92 ? 4.258 -6.663 1.563 1.00 90.38 92 ALA A C 1
ATOM 711 O O . ALA A 1 92 ? 4.631 -6.264 2.668 1.00 90.38 92 ALA A O 1
ATOM 712 N N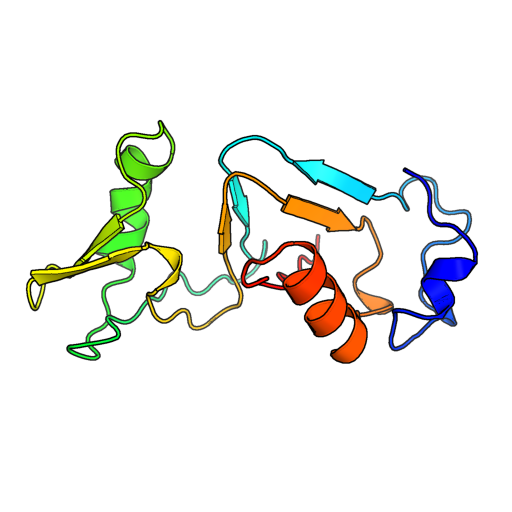 . CYS A 1 93 ? 4.528 -6.014 0.435 1.00 94.00 93 CYS A N 1
ATOM 713 C CA . CYS A 1 93 ? 5.152 -4.699 0.352 1.00 94.00 93 CYS A CA 1
ATOM 714 C C . CYS A 1 93 ? 4.404 -3.803 -0.645 1.00 94.00 93 CYS A C 1
ATOM 716 O O . CYS A 1 93 ? 3.434 -4.227 -1.282 1.00 94.00 93 CYS A O 1
ATOM 718 N N . GLY A 1 94 ? 4.814 -2.542 -0.749 1.00 94.38 94 GLY A N 1
ATOM 719 C CA . GLY A 1 94 ? 4.263 -1.614 -1.728 1.00 94.38 94 GLY A CA 1
ATOM 720 C C . GLY A 1 94 ? 5.147 -0.394 -1.953 1.00 94.38 94 GLY A C 1
ATOM 721 O O . GLY A 1 94 ? 5.747 0.141 -1.020 1.00 94.38 94 GLY A O 1
ATOM 722 N N . PHE A 1 95 ? 5.175 0.063 -3.198 1.00 95.56 95 PHE A N 1
ATOM 723 C CA . PHE A 1 95 ? 5.922 1.223 -3.664 1.00 95.56 95 PHE A CA 1
ATOM 724 C C . PHE A 1 95 ? 4.912 2.269 -4.115 1.00 95.56 95 PHE A C 1
ATOM 726 O O . PHE A 1 95 ? 4.230 2.094 -5.122 1.00 95.56 95 PHE A O 1
ATOM 733 N N . SER A 1 96 ? 4.743 3.337 -3.336 1.00 95.81 96 SER A N 1
ATOM 734 C CA . SER A 1 96 ? 3.640 4.272 -3.566 1.00 95.81 96 SER A CA 1
ATOM 735 C C . SER A 1 96 ? 3.988 5.691 -3.138 1.00 95.81 96 SER A C 1
ATOM 737 O O . SER A 1 96 ? 4.846 5.923 -2.288 1.00 95.81 96 SER A O 1
ATOM 739 N N . ASN A 1 97 ? 3.295 6.665 -3.720 1.00 94.69 97 ASN A N 1
ATOM 740 C CA . ASN A 1 97 ? 3.268 8.047 -3.245 1.00 94.69 97 ASN A CA 1
ATOM 741 C C . ASN A 1 97 ? 2.107 8.324 -2.273 1.00 94.69 97 ASN A C 1
ATOM 743 O O . ASN A 1 97 ? 2.007 9.436 -1.760 1.00 94.69 97 ASN A O 1
ATOM 747 N N . LEU A 1 98 ? 1.250 7.335 -2.012 1.00 95.81 98 LEU A N 1
ATOM 748 C CA . LEU A 1 98 ? 0.142 7.406 -1.068 1.00 95.81 98 LEU A CA 1
ATOM 749 C C . LEU A 1 98 ? 0.173 6.207 -0.114 1.00 95.81 98 LEU A C 1
ATOM 751 O O . LEU A 1 98 ? 0.139 5.057 -0.552 1.00 95.81 98 LEU A O 1
ATOM 755 N N . GLY A 1 99 ? 0.186 6.477 1.191 1.00 96.06 99 GLY A N 1
ATOM 756 C CA . GLY A 1 99 ? 0.124 5.455 2.234 1.00 96.06 99 GLY A CA 1
ATOM 757 C C . GLY A 1 99 ? -0.715 5.883 3.432 1.00 96.06 99 GLY A C 1
ATOM 758 O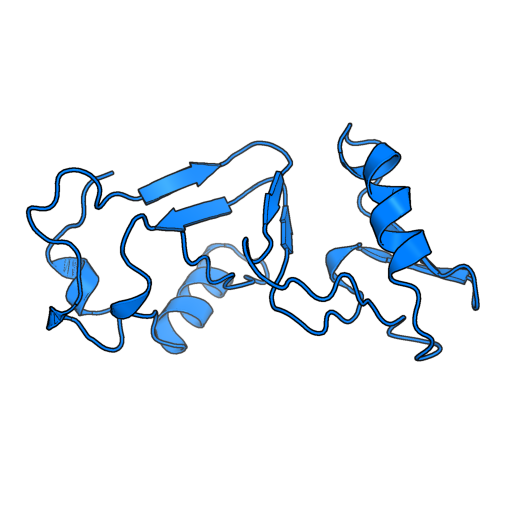 O . GLY A 1 99 ? -0.803 7.067 3.758 1.00 96.06 99 GLY A O 1
ATOM 759 N N . PHE A 1 100 ? -1.313 4.900 4.103 1.00 96.12 100 PHE A N 1
ATOM 760 C CA . PHE A 1 100 ? -2.147 5.082 5.290 1.00 96.12 100 PHE A CA 1
ATOM 761 C C . PHE A 1 100 ? -1.578 4.235 6.430 1.00 96.12 100 PHE A C 1
ATOM 763 O O . PHE A 1 100 ? -1.684 3.010 6.412 1.00 96.12 100 PHE A O 1
ATOM 770 N N . ILE A 1 101 ? -0.961 4.879 7.420 1.00 95.25 101 ILE A N 1
ATOM 771 C CA . ILE A 1 101 ? -0.331 4.197 8.555 1.00 95.25 101 ILE A CA 1
ATOM 772 C C . ILE A 1 101 ? -1.286 4.251 9.744 1.00 95.25 101 ILE A C 1
ATOM 774 O O . ILE A 1 101 ? -1.609 5.322 10.258 1.00 95.25 101 ILE A O 1
ATOM 778 N N . PHE A 1 102 ? -1.744 3.080 10.183 1.00 95.12 102 PHE A N 1
ATOM 779 C CA . PHE A 1 102 ? -2.646 2.927 11.322 1.00 95.12 102 PHE A CA 1
ATOM 780 C C . PHE A 1 102 ? -1.860 2.502 12.564 1.00 95.12 102 PHE A C 1
ATOM 782 O O . PHE A 1 102 ? -1.632 1.315 12.816 1.00 95.12 102 PHE A O 1
ATOM 789 N N . ASN A 1 103 ? -1.426 3.487 13.347 1.00 93.12 103 ASN A N 1
ATOM 790 C CA . ASN A 1 103 ? -0.491 3.257 14.442 1.00 93.12 103 ASN A CA 1
ATOM 791 C C . ASN A 1 103 ? -1.107 2.454 15.591 1.00 93.12 103 ASN A C 1
ATOM 793 O O . ASN A 1 103 ? -2.091 2.893 16.187 1.00 93.12 103 ASN A O 1
ATOM 797 N N . ASN A 1 104 ? -0.473 1.332 15.947 1.00 93.19 104 ASN A N 1
ATOM 798 C CA . ASN A 1 104 ? -0.907 0.384 16.984 1.00 93.19 104 ASN A CA 1
ATOM 799 C C . ASN A 1 104 ? -2.217 -0.368 16.673 1.00 93.19 104 ASN A C 1
ATOM 801 O O . ASN A 1 104 ? -2.906 -0.824 17.581 1.00 93.19 104 ASN A O 1
ATOM 805 N N . TRP A 1 105 ? -2.573 -0.526 15.391 1.00 94.94 105 TRP A N 1
ATOM 806 C CA . TRP A 1 105 ? -3.772 -1.277 14.974 1.00 94.94 105 TRP A CA 1
ATOM 807 C C . TRP A 1 105 ? -3.486 -2.729 14.579 1.00 94.94 105 TRP A C 1
ATOM 809 O O . TRP A 1 105 ? -4.420 -3.463 14.252 1.00 94.94 105 TRP A O 1
ATOM 819 N N . LEU A 1 106 ? -2.219 -3.156 14.602 1.00 92.88 106 LEU A N 1
ATOM 820 C CA . LEU A 1 106 ? -1.787 -4.450 14.072 1.00 92.88 106 LEU A CA 1
ATOM 821 C C . LEU A 1 106 ? -2.619 -5.624 14.614 1.00 92.88 106 LEU A C 1
ATOM 823 O O . LEU A 1 106 ? -3.117 -6.438 13.838 1.00 92.88 106 LEU A O 1
ATOM 827 N N . ASP A 1 107 ? -2.817 -5.681 15.932 1.00 94.12 107 ASP A N 1
ATOM 828 C CA . ASP A 1 107 ? -3.551 -6.775 16.572 1.00 94.12 107 ASP A CA 1
ATOM 829 C C . ASP A 1 107 ? -5.053 -6.755 16.263 1.00 94.12 107 ASP A C 1
ATOM 831 O O . ASP A 1 107 ? -5.698 -7.807 16.294 1.00 94.12 107 ASP A O 1
ATOM 835 N N . ALA A 1 108 ? -5.618 -5.585 15.942 1.00 95.19 108 ALA A N 1
ATOM 836 C CA . ALA A 1 108 ? -7.018 -5.456 15.551 1.00 95.19 108 ALA A CA 1
ATOM 837 C C . ALA A 1 108 ? -7.276 -6.115 14.189 1.00 95.19 108 ALA A C 1
ATOM 839 O O . ALA A 1 108 ? -8.262 -6.846 14.054 1.00 95.19 108 ALA A O 1
ATOM 840 N N . GLY A 1 109 ? -6.364 -5.894 13.230 1.00 95.00 109 GLY A N 1
ATOM 841 C CA . GLY A 1 109 ? -6.351 -6.462 11.878 1.00 95.00 109 GLY A CA 1
ATOM 842 C C . GLY A 1 109 ? -7.560 -6.074 11.017 1.00 95.00 109 GLY A C 1
ATOM 843 O O . GLY A 1 109 ? -8.700 -6.291 11.412 1.00 95.00 109 GLY A O 1
ATOM 844 N N . PHE A 1 110 ? -7.350 -5.557 9.807 1.00 96.75 110 PHE A N 1
ATOM 845 C CA . PHE A 1 110 ? -8.462 -5.185 8.921 1.00 96.75 110 PHE A CA 1
ATOM 846 C C . PHE A 1 110 ? -9.257 -6.393 8.410 1.00 96.75 110 PHE A C 1
ATOM 848 O O . PHE A 1 110 ? -8.715 -7.491 8.227 1.00 96.75 110 PHE A O 1
ATOM 855 N N . THR A 1 111 ? -10.561 -6.202 8.194 1.00 97.06 111 THR A N 1
ATOM 856 C CA . THR A 1 111 ? -11.385 -7.159 7.443 1.00 97.06 111 THR A CA 1
ATOM 857 C C . THR A 1 111 ? -11.084 -7.051 5.950 1.00 97.06 111 THR A C 1
ATOM 859 O O . THR A 1 111 ? -10.720 -5.982 5.468 1.00 97.06 111 THR A O 1
ATOM 862 N N . GLN A 1 112 ? -11.262 -8.148 5.207 1.00 95.81 112 GLN A N 1
ATOM 863 C CA . GLN A 1 112 ? -11.053 -8.118 3.757 1.00 95.81 112 GLN A CA 1
ATOM 864 C C . GLN A 1 112 ? -12.054 -7.180 3.071 1.00 95.81 112 GLN A C 1
ATOM 866 O O . GLN A 1 112 ? -11.645 -6.351 2.277 1.00 95.81 112 GLN A O 1
ATOM 871 N N . SER A 1 113 ? -13.326 -7.209 3.487 1.00 97.12 113 SER A N 1
ATOM 872 C CA . SER A 1 113 ? -14.363 -6.320 2.947 1.00 97.12 113 SER A CA 1
ATOM 873 C C . SER A 1 113 ? -14.012 -4.837 3.079 1.00 97.12 113 SER A C 1
ATOM 875 O O . SER A 1 113 ? -14.300 -4.058 2.185 1.00 97.12 113 SER A O 1
ATOM 877 N N . PHE A 1 114 ? -13.370 -4.434 4.182 1.00 96.62 114 PHE A N 1
ATOM 878 C CA . PHE A 1 114 ? -12.917 -3.055 4.328 1.00 96.62 114 PHE A CA 1
ATOM 879 C C . PHE A 1 114 ? -11.793 -2.7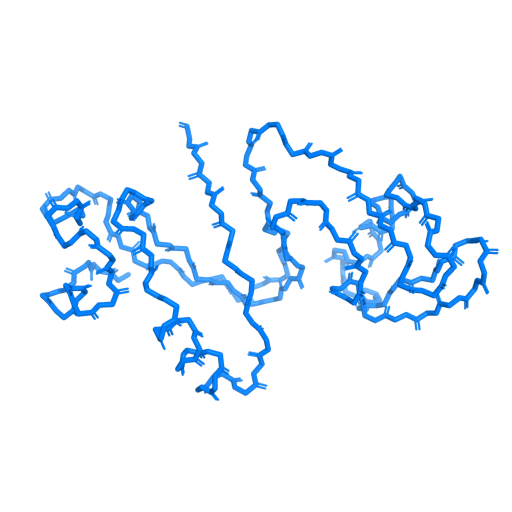29 3.345 1.00 96.62 114 PHE A C 1
ATOM 881 O O . PHE A 1 114 ? -11.811 -1.650 2.769 1.00 96.62 114 PHE A O 1
ATOM 888 N N . LEU A 1 115 ? -10.825 -3.634 3.165 1.00 96.81 115 LEU A N 1
ATOM 889 C CA . LEU A 1 115 ? -9.732 -3.431 2.212 1.00 96.81 115 LEU A CA 1
ATOM 890 C C . LEU A 1 115 ? -10.258 -3.342 0.774 1.00 96.81 115 LEU A C 1
ATOM 892 O O . LEU A 1 115 ? -9.811 -2.473 0.033 1.00 96.81 115 LEU A O 1
ATOM 896 N N . ASP A 1 116 ? -11.237 -4.176 0.422 1.00 96.88 116 ASP A N 1
ATOM 897 C CA . ASP A 1 116 ? -11.878 -4.178 -0.895 1.00 96.88 116 ASP A CA 1
ATOM 898 C C . ASP A 1 116 ? -12.646 -2.862 -1.137 1.00 96.88 116 ASP A C 1
ATOM 900 O O . ASP A 1 116 ? -12.372 -2.165 -2.113 1.00 96.88 116 ASP A O 1
ATOM 904 N N . ASP A 1 117 ? -13.517 -2.453 -0.202 1.00 96.94 117 ASP A N 1
ATOM 905 C CA . ASP A 1 117 ? -14.248 -1.174 -0.263 1.00 96.94 117 ASP A CA 1
ATOM 906 C C . ASP A 1 117 ? -13.289 0.031 -0.316 1.00 96.94 117 ASP A C 1
ATOM 908 O O . ASP A 1 117 ? -13.574 1.067 -0.924 1.00 96.94 117 ASP A O 1
ATOM 912 N N . PHE A 1 118 ? -12.158 -0.063 0.387 1.00 95.94 118 PHE A N 1
ATOM 913 C CA . PHE A 1 118 ? -11.148 0.988 0.428 1.00 95.94 118 PHE A CA 1
ATOM 914 C C . PHE A 1 118 ? -10.406 1.100 -0.907 1.00 95.94 118 PHE A C 1
ATOM 916 O O . PHE A 1 118 ? -10.219 2.214 -1.395 1.00 95.94 118 PHE A O 1
ATOM 923 N N . ALA A 1 119 ? -10.043 -0.031 -1.516 1.00 96.25 119 ALA A N 1
ATOM 924 C CA . ALA A 1 119 ? -9.440 -0.079 -2.844 1.00 96.25 119 ALA A CA 1
ATOM 925 C C . ALA A 1 119 ? -10.400 0.462 -3.917 1.00 96.25 119 ALA A C 1
ATOM 927 O O . ALA A 1 119 ? -10.003 1.294 -4.731 1.00 96.25 119 ALA A O 1
ATOM 928 N N . GLU A 1 120 ? -11.681 0.077 -3.861 1.00 97.12 120 GLU A N 1
ATOM 929 C CA . GLU A 1 120 ? -12.721 0.583 -4.767 1.00 97.12 120 GLU A CA 1
ATOM 930 C C . GLU A 1 120 ? -12.860 2.108 -4.669 1.00 97.12 120 GLU A C 1
ATOM 932 O O . GLU A 1 120 ? -12.870 2.806 -5.680 1.00 97.12 120 GLU A O 1
ATOM 937 N N . ARG A 1 121 ? -12.900 2.661 -3.450 1.00 96.19 121 ARG A N 1
ATOM 938 C CA . ARG A 1 121 ? -13.006 4.118 -3.246 1.00 96.19 121 ARG A CA 1
ATOM 939 C C . ARG A 1 121 ? -11.789 4.898 -3.723 1.00 96.19 121 ARG A C 1
ATOM 941 O O . ARG A 1 121 ? -11.931 6.070 -4.068 1.00 96.19 121 ARG A O 1
ATOM 948 N N . LEU A 1 122 ? -10.607 4.290 -3.675 1.00 94.62 122 LEU A N 1
ATOM 949 C CA . LEU A 1 122 ? -9.378 4.895 -4.179 1.00 94.62 122 LEU A CA 1
ATOM 950 C C . LEU A 1 122 ? -9.215 4.722 -5.693 1.00 94.62 122 LEU A C 1
ATOM 952 O O . LEU A 1 122 ? -8.336 5.369 -6.258 1.00 94.62 122 LEU A O 1
ATOM 956 N N . ASP A 1 123 ? -10.034 3.876 -6.328 1.00 95.69 123 ASP A N 1
ATOM 957 C CA . ASP A 1 123 ? -9.898 3.466 -7.731 1.00 95.69 123 ASP A CA 1
ATOM 958 C C . ASP A 1 123 ? -8.484 2.936 -8.045 1.00 95.69 123 ASP A C 1
ATOM 960 O O . ASP A 1 123 ? -7.892 3.205 -9.093 1.00 95.69 123 ASP A O 1
ATOM 964 N N . ARG A 1 124 ? -7.881 2.241 -7.068 1.00 92.88 124 ARG A N 1
ATOM 965 C CA . ARG A 1 124 ? -6.504 1.729 -7.121 1.00 92.88 124 ARG A CA 1
ATOM 966 C C . ARG A 1 124 ? -6.353 0.459 -6.279 1.00 92.88 124 ARG A C 1
ATOM 968 O O . ARG A 1 124 ? -7.002 0.344 -5.240 1.00 92.88 124 ARG A O 1
ATOM 975 N N . PRO A 1 125 ? -5.467 -0.476 -6.674 1.00 92.62 125 PRO A N 1
ATOM 976 C CA . PRO A 1 125 ? -5.132 -1.621 -5.835 1.00 92.62 125 PRO A CA 1
ATOM 977 C C . PRO A 1 125 ? -4.477 -1.166 -4.522 1.00 92.62 125 PRO A C 1
ATOM 979 O O . PRO A 1 125 ? -3.761 -0.165 -4.480 1.00 92.62 125 PRO A O 1
ATOM 982 N N . VAL A 1 126 ? -4.714 -1.919 -3.447 1.00 94.50 126 VAL A N 1
ATOM 983 C CA . VAL A 1 126 ? -4.189 -1.630 -2.105 1.00 94.50 126 VAL A CA 1
ATOM 984 C C . VAL A 1 126 ? -3.399 -2.830 -1.597 1.00 94.50 126 VAL A C 1
ATOM 986 O O . VAL A 1 126 ? -3.908 -3.949 -1.576 1.00 94.50 126 VAL A O 1
ATOM 989 N N . SER A 1 127 ? -2.175 -2.582 -1.131 1.00 94.44 127 SER A N 1
ATOM 990 C CA . SER A 1 127 ? -1.362 -3.562 -0.405 1.00 94.44 127 SER A CA 1
ATOM 991 C C . SER A 1 127 ? -1.441 -3.288 1.099 1.00 94.44 127 SER A C 1
ATOM 993 O O . SER A 1 127 ? -1.215 -2.164 1.551 1.00 94.44 127 SER A O 1
ATOM 995 N N . CYS A 1 128 ? -1.790 -4.306 1.891 1.00 94.81 128 CYS A N 1
ATOM 996 C CA . CYS A 1 128 ? -1.849 -4.206 3.349 1.00 94.81 128 CYS A CA 1
ATOM 997 C C . CYS A 1 128 ? -0.553 -4.745 3.965 1.00 94.81 128 CYS A C 1
ATOM 999 O O . CYS A 1 128 ? -0.420 -5.946 4.201 1.00 94.81 128 CYS A O 1
ATOM 1001 N N . VAL A 1 129 ? 0.375 -3.844 4.282 1.00 94.31 129 VAL A N 1
ATOM 1002 C CA . VAL A 1 129 ? 1.665 -4.182 4.897 1.00 94.31 129 VAL A CA 1
ATOM 1003 C C . VAL A 1 129 ? 1.541 -4.190 6.421 1.00 94.31 129 VAL A C 1
ATOM 1005 O O . VAL A 1 129 ? 1.057 -3.234 7.028 1.00 94.31 129 VAL A O 1
ATOM 1008 N N . GLN A 1 130 ? 1.975 -5.278 7.058 1.00 91.62 130 GLN A N 1
ATOM 1009 C CA . GLN A 1 130 ? 1.967 -5.415 8.515 1.00 91.62 130 GLN A CA 1
ATOM 1010 C C . GLN A 1 130 ? 3.353 -5.139 9.089 1.00 91.62 130 GLN A C 1
ATOM 1012 O O . GLN A 1 130 ? 4.315 -5.830 8.770 1.00 91.62 130 GLN A O 1
ATOM 1017 N N . VAL A 1 131 ? 3.437 -4.163 9.993 1.00 87.88 131 VAL A N 1
ATOM 1018 C CA . VAL A 1 131 ? 4.694 -3.766 10.632 1.00 87.88 131 VAL A CA 1
ATOM 1019 C C . VAL A 1 131 ? 4.620 -4.048 12.130 1.00 87.88 131 VAL A C 1
ATOM 1021 O O . VAL A 1 131 ? 3.741 -3.534 12.822 1.00 87.88 131 VAL A O 1
ATOM 1024 N N . ARG A 1 132 ? 5.546 -4.876 12.629 1.00 83.62 132 ARG A N 1
ATOM 1025 C CA . ARG A 1 132 ? 5.820 -5.055 14.064 1.00 83.62 132 ARG A CA 1
ATOM 1026 C C . ARG A 1 132 ? 7.073 -4.260 14.407 1.00 83.62 132 ARG A C 1
ATOM 1028 O O . ARG A 1 132 ? 8.109 -4.523 13.802 1.00 83.62 132 ARG A O 1
ATOM 1035 N N . LEU A 1 133 ? 6.938 -3.311 15.332 1.00 72.88 133 LEU A N 1
ATOM 1036 C CA . LEU A 1 133 ? 8.054 -2.595 15.956 1.00 72.88 133 LEU A CA 1
ATOM 1037 C C . LEU A 1 133 ? 8.707 -3.454 17.042 1.00 72.88 133 LEU A C 1
ATOM 1039 O O . LEU A 1 133 ? 7.965 -4.233 17.686 1.00 72.88 133 LEU A O 1
#

Nearest PDB structures (foldseek):
  2rv7-assembly1_A  TM=3.308E-01  e=3.287E+00  Homo sapiens
  6df9-assembly1_A  TM=2.798E-01  e=4.768E+00  Homo sapiens

Mean predicted aligned error: 3.48 Å